Protein AF-A0A3P7JIS4-F1 (afdb_monomer)

Radius of gyration: 16.86 Å; Cα contacts (8 Å, |Δi|>4): 52; chains: 1; bounding box: 39×25×48 Å

Organism: Strongylus vulgaris (NCBI:txid40348)

Structure (mmCIF, N/CA/C/O backbone):
data_AF-A0A3P7JIS4-F1
#
_entry.id   AF-A0A3P7JIS4-F1
#
loop_
_atom_site.group_PDB
_atom_site.id
_atom_site.type_symbol
_atom_site.label_atom_id
_atom_site.label_alt_id
_atom_site.label_comp_id
_atom_site.label_asym_id
_atom_site.label_entity_id
_atom_site.label_seq_id
_atom_site.pdbx_PDB_ins_code
_atom_site.Cartn_x
_atom_site.Cartn_y
_atom_site.Cartn_z
_atom_site.occupancy
_atom_site.B_iso_or_equiv
_atom_site.auth_seq_id
_atom_site.auth_comp_id
_atom_site.auth_asym_id
_atom_site.auth_atom_id
_atom_site.pdbx_PDB_model_num
ATOM 1 N N . MET A 1 1 ? -8.019 8.447 29.307 1.00 57.47 1 MET A N 1
ATOM 2 C CA . MET A 1 1 ? -7.288 9.376 28.412 1.00 57.47 1 MET A CA 1
ATOM 3 C C . MET A 1 1 ? -8.263 10.454 27.970 1.00 57.47 1 MET A C 1
ATOM 5 O O . MET A 1 1 ? -9.377 10.113 27.599 1.00 57.47 1 MET A O 1
ATOM 9 N N . ASN A 1 2 ? -7.899 11.731 28.060 1.00 79.06 2 ASN A N 1
ATOM 10 C CA . ASN A 1 2 ? -8.836 12.833 27.807 1.00 79.06 2 ASN A CA 1
ATOM 11 C C . ASN A 1 2 ? -8.970 13.063 26.288 1.00 79.06 2 ASN A C 1
ATOM 13 O O . ASN A 1 2 ? -8.016 12.811 25.553 1.00 79.06 2 ASN A O 1
ATOM 17 N N . ALA A 1 3 ? -10.117 13.562 25.811 1.00 76.56 3 ALA A N 1
ATOM 18 C CA . ALA A 1 3 ? -10.437 13.687 24.377 1.00 76.56 3 ALA A CA 1
ATOM 19 C C . ALA A 1 3 ? -9.371 14.429 23.539 1.00 76.56 3 ALA A C 1
ATOM 21 O O . ALA A 1 3 ? -9.182 14.131 22.364 1.00 76.56 3 ALA A O 1
ATOM 22 N N . ILE A 1 4 ? -8.629 15.355 24.151 1.00 78.06 4 ILE A N 1
ATOM 23 C CA . ILE A 1 4 ? -7.520 16.085 23.516 1.00 78.06 4 ILE A CA 1
ATOM 24 C C . ILE A 1 4 ? -6.350 15.145 23.190 1.00 78.06 4 ILE A C 1
ATOM 26 O O . ILE A 1 4 ? -5.825 15.178 22.084 1.00 78.06 4 ILE A O 1
ATOM 30 N N . SER A 1 5 ? -5.986 14.255 24.117 1.00 77.44 5 SER A N 1
ATOM 31 C CA . SER A 1 5 ? -4.907 13.281 23.911 1.00 77.44 5 SER A CA 1
ATOM 32 C C . SER A 1 5 ? -5.251 12.279 22.803 1.00 77.44 5 SER A C 1
ATOM 34 O O . SER A 1 5 ? -4.379 11.940 22.013 1.00 77.44 5 SER A O 1
ATOM 36 N N . GLN A 1 6 ? -6.517 11.862 22.691 1.00 76.00 6 GLN A N 1
ATOM 37 C CA . GLN A 1 6 ? -6.974 10.969 21.616 1.00 76.00 6 GLN A CA 1
ATOM 38 C C . GLN A 1 6 ? -6.923 11.642 20.237 1.00 76.00 6 GLN A C 1
ATOM 40 O O . GLN A 1 6 ? -6.466 11.035 19.273 1.00 76.00 6 GLN A O 1
ATOM 45 N N . ARG A 1 7 ? -7.315 12.920 20.144 1.00 78.56 7 ARG A N 1
ATOM 46 C CA . ARG A 1 7 ? -7.236 13.691 18.892 1.00 78.56 7 ARG A CA 1
ATOM 47 C C . ARG A 1 7 ? -5.801 13.889 18.416 1.00 78.56 7 ARG A C 1
ATOM 49 O O . ARG A 1 7 ? -5.535 13.740 17.230 1.00 78.56 7 ARG A O 1
ATOM 56 N N . THR A 1 8 ? -4.874 14.186 19.323 1.00 80.25 8 THR A N 1
ATOM 57 C CA . THR A 1 8 ? -3.457 14.331 18.964 1.00 80.25 8 THR A CA 1
ATOM 58 C C . THR A 1 8 ? -2.877 13.022 18.433 1.00 80.25 8 THR A C 1
ATOM 60 O O . THR A 1 8 ? -2.162 13.038 17.437 1.00 80.25 8 THR A O 1
ATOM 63 N N . VAL A 1 9 ? -3.217 11.885 19.049 1.00 80.00 9 VAL A N 1
ATOM 64 C CA . VAL A 1 9 ? -2.784 10.564 18.566 1.00 80.00 9 VAL A CA 1
ATOM 65 C C . VAL A 1 9 ? -3.364 10.269 17.179 1.00 80.00 9 VAL A C 1
ATOM 67 O O . VAL A 1 9 ? -2.612 9.860 16.301 1.00 80.00 9 VAL A O 1
ATOM 70 N N . ALA A 1 10 ? -4.651 10.546 16.948 1.00 80.81 10 ALA A N 1
ATOM 71 C CA . ALA A 1 10 ? -5.279 10.357 15.639 1.00 80.81 10 ALA A CA 1
ATOM 72 C C . ALA A 1 10 ? -4.593 11.183 14.534 1.00 80.81 10 ALA A C 1
ATOM 74 O O . ALA A 1 10 ? -4.195 10.6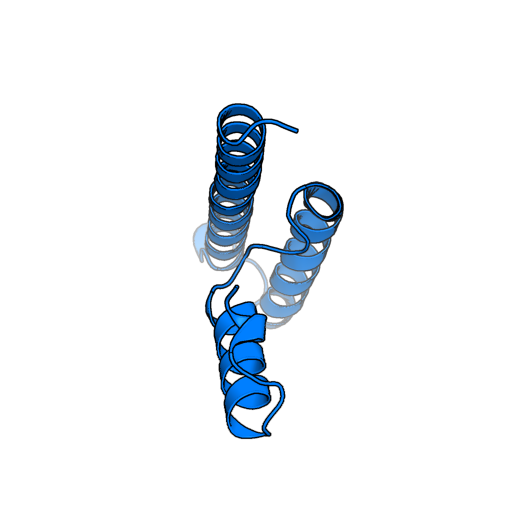32 13.514 1.00 80.81 10 ALA A O 1
ATOM 75 N N . LEU A 1 11 ? -4.336 12.473 14.779 1.00 83.06 11 LEU A N 1
ATOM 76 C CA . LEU A 1 11 ? -3.653 13.344 13.813 1.00 83.06 11 LEU A CA 1
ATOM 77 C C . LEU A 1 11 ? -2.232 12.870 13.475 1.00 83.06 11 LEU A C 1
ATOM 79 O O . LEU A 1 11 ? -1.782 12.989 12.333 1.00 83.06 11 LEU A O 1
ATOM 83 N N . ILE A 1 12 ? -1.516 12.334 14.464 1.00 82.75 12 ILE A N 1
ATOM 84 C CA . ILE A 1 12 ? -0.180 11.765 14.261 1.00 82.75 12 ILE A CA 1
ATOM 85 C C . ILE A 1 12 ? -0.268 10.521 13.371 1.00 82.75 12 ILE A C 1
ATOM 87 O O . ILE A 1 12 ? 0.489 10.407 12.408 1.00 82.75 12 ILE A O 1
ATOM 91 N N . VAL A 1 13 ? -1.214 9.620 13.652 1.00 83.94 13 VAL A N 1
ATOM 92 C CA . VAL A 1 13 ? -1.445 8.416 12.841 1.00 83.94 13 VAL A CA 1
ATOM 93 C C . VAL A 1 13 ? -1.793 8.796 11.401 1.00 83.94 13 VAL A C 1
ATOM 95 O O . VAL A 1 13 ? -1.164 8.284 10.477 1.00 83.94 13 VAL A O 1
ATOM 98 N N . ASP A 1 14 ? -2.705 9.747 11.197 1.00 85.00 14 ASP A N 1
ATOM 99 C CA . ASP A 1 14 ? -3.109 10.233 9.869 1.00 85.00 14 ASP A CA 1
ATOM 100 C C . ASP A 1 14 ? -1.941 10.844 9.087 1.00 85.00 14 ASP A C 1
ATOM 102 O O . ASP A 1 14 ? -1.804 10.628 7.881 1.00 85.00 14 ASP A O 1
ATOM 106 N N . SER A 1 15 ? -1.035 11.541 9.774 1.00 86.31 15 SER A N 1
ATOM 107 C CA . SER A 1 15 ? 0.171 12.094 9.151 1.00 86.31 15 SER A CA 1
ATOM 108 C C . SER A 1 15 ? 1.065 10.992 8.574 1.00 86.31 15 SER A C 1
ATOM 110 O O . SER A 1 15 ? 1.565 11.120 7.454 1.00 86.31 15 SER A O 1
ATOM 112 N N . PHE A 1 16 ? 1.220 9.868 9.283 1.00 90.25 16 PHE A N 1
ATOM 113 C CA . PHE A 1 16 ? 1.956 8.714 8.759 1.00 90.25 16 PHE A CA 1
ATOM 114 C C . PHE A 1 16 ? 1.267 8.076 7.549 1.00 90.25 16 PHE A C 1
ATOM 116 O O . PHE A 1 16 ? 1.958 7.596 6.652 1.00 90.25 16 PHE A O 1
ATOM 123 N N . GLN A 1 17 ? -0.069 8.103 7.484 1.00 89.75 17 GLN A N 1
ATOM 124 C CA . GLN A 1 17 ? -0.821 7.599 6.328 1.00 89.75 17 GLN A CA 1
ATOM 125 C C . GLN A 1 17 ? -0.513 8.382 5.051 1.00 89.75 17 GLN A C 1
ATOM 127 O O . GLN A 1 17 ? -0.238 7.797 3.998 1.00 89.75 17 GLN A O 1
ATOM 132 N N . ILE A 1 18 ? -0.493 9.710 5.161 1.00 90.62 18 ILE A N 1
ATOM 133 C CA . ILE A 1 18 ? -0.183 10.610 4.047 1.00 90.62 18 ILE A CA 1
ATOM 134 C C . ILE A 1 18 ? 1.261 10.401 3.579 1.00 90.62 18 ILE A C 1
ATOM 136 O O . ILE A 1 18 ? 1.504 10.244 2.381 1.00 90.62 18 ILE A O 1
ATOM 140 N N . ILE A 1 19 ? 2.217 10.350 4.513 1.00 91.88 19 ILE A N 1
ATOM 141 C CA . ILE A 1 19 ? 3.643 10.184 4.196 1.00 91.88 19 ILE A CA 1
ATOM 142 C C . ILE A 1 19 ? 3.900 8.834 3.517 1.00 91.88 19 ILE A C 1
ATOM 144 O O . ILE A 1 19 ? 4.542 8.793 2.468 1.00 91.88 19 ILE A O 1
ATOM 148 N N . ALA A 1 20 ? 3.378 7.736 4.068 1.00 91.25 20 ALA A N 1
ATOM 149 C CA . ALA A 1 20 ? 3.561 6.403 3.497 1.00 91.25 20 ALA A CA 1
ATOM 150 C C . ALA A 1 20 ? 2.971 6.302 2.081 1.00 91.25 20 ALA A C 1
ATOM 152 O O . ALA A 1 20 ? 3.622 5.778 1.173 1.00 91.25 20 ALA A O 1
ATOM 153 N N . THR A 1 21 ? 1.778 6.867 1.865 1.00 93.00 21 THR A N 1
ATOM 154 C CA . THR A 1 21 ? 1.148 6.913 0.536 1.00 93.00 21 THR A CA 1
ATOM 155 C C . THR A 1 21 ? 1.982 7.734 -0.449 1.00 93.00 21 THR A C 1
ATOM 157 O O . THR A 1 21 ? 2.211 7.290 -1.572 1.00 93.00 21 THR A O 1
ATOM 160 N N . ALA A 1 22 ? 2.492 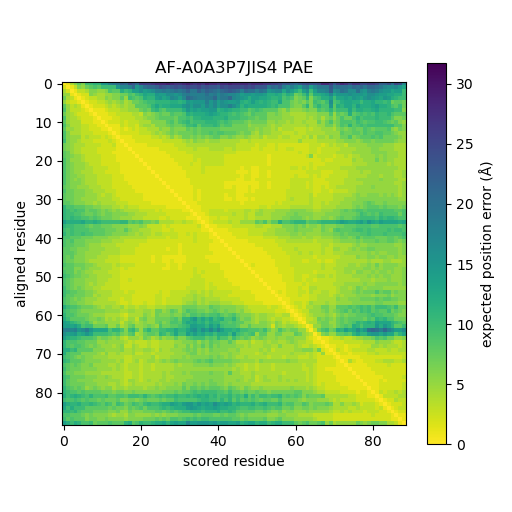8.900 -0.040 1.00 93.31 22 ALA A N 1
ATOM 161 C CA . ALA A 1 22 ? 3.320 9.747 -0.898 1.00 93.31 22 ALA A CA 1
ATOM 162 C C . ALA A 1 22 ? 4.615 9.041 -1.330 1.00 93.31 22 ALA A C 1
ATOM 164 O O . ALA A 1 22 ? 4.967 9.065 -2.512 1.00 93.31 22 ALA A O 1
ATOM 165 N N . VAL A 1 23 ? 5.289 8.361 -0.397 1.00 93.88 23 VAL A N 1
ATOM 166 C CA . VAL A 1 23 ? 6.489 7.561 -0.689 1.00 93.88 23 VAL A CA 1
ATOM 167 C C . VAL A 1 23 ? 6.161 6.429 -1.661 1.00 93.88 23 VAL A C 1
ATOM 169 O O . VAL A 1 23 ? 6.881 6.234 -2.638 1.00 93.88 23 VAL A O 1
ATOM 172 N N . PHE A 1 24 ? 5.057 5.709 -1.452 1.00 94.44 24 PHE A N 1
ATOM 173 C CA . PHE A 1 24 ? 4.664 4.621 -2.346 1.00 94.44 24 PHE A CA 1
ATOM 174 C C . PHE A 1 24 ? 4.333 5.115 -3.764 1.00 94.44 24 PHE A C 1
ATOM 176 O O . PHE A 1 24 ? 4.825 4.548 -4.741 1.00 94.44 24 PHE A O 1
ATOM 183 N N . CYS A 1 25 ? 3.587 6.217 -3.894 1.00 94.94 25 CYS A N 1
ATOM 184 C CA . CYS A 1 25 ? 3.308 6.854 -5.184 1.00 94.94 25 CYS A CA 1
ATOM 185 C C . CYS A 1 25 ? 4.590 7.299 -5.901 1.00 94.94 25 CYS A C 1
ATOM 187 O O . CYS A 1 25 ? 4.717 7.104 -7.111 1.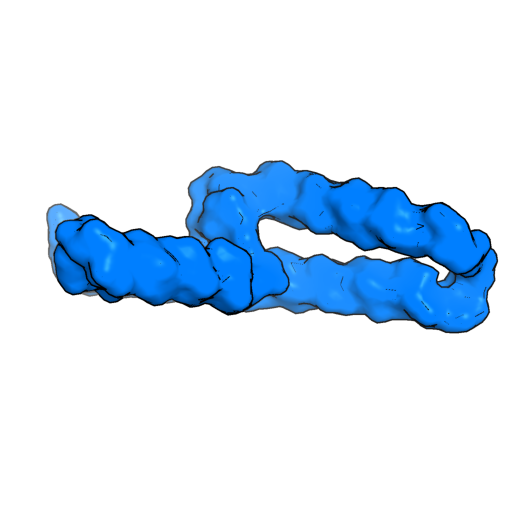00 94.94 25 CYS A O 1
ATOM 189 N N . PHE A 1 26 ? 5.558 7.855 -5.166 1.00 95.94 26 PHE A N 1
ATOM 190 C CA . PHE A 1 26 ? 6.862 8.222 -5.718 1.00 95.94 26 PHE A CA 1
ATOM 191 C C . PHE A 1 26 ? 7.624 7.002 -6.253 1.00 95.94 26 PHE A C 1
ATOM 193 O O . PHE A 1 26 ? 8.156 7.055 -7.360 1.00 95.94 26 PHE A O 1
ATOM 200 N N . LEU A 1 27 ? 7.638 5.886 -5.518 1.00 95.62 27 LEU A N 1
ATOM 201 C CA . LEU A 1 27 ? 8.289 4.649 -5.966 1.00 95.62 27 LEU A CA 1
ATOM 202 C C . LEU A 1 27 ? 7.619 4.068 -7.216 1.00 95.62 27 LEU A C 1
ATOM 204 O O . LEU A 1 27 ? 8.316 3.663 -8.144 1.00 95.62 27 LEU A O 1
ATOM 208 N N . ILE A 1 28 ? 6.284 4.088 -7.294 1.00 95.88 28 ILE A N 1
ATOM 209 C CA . ILE A 1 28 ? 5.560 3.690 -8.512 1.00 95.88 28 ILE A CA 1
ATOM 210 C C . ILE A 1 28 ? 5.965 4.583 -9.686 1.00 95.88 28 ILE A C 1
ATOM 212 O O . ILE A 1 28 ? 6.292 4.068 -10.756 1.00 95.88 28 ILE A O 1
ATOM 216 N N . ALA A 1 29 ? 5.981 5.906 -9.501 1.00 96.75 29 ALA A N 1
ATOM 217 C CA . ALA A 1 29 ? 6.401 6.841 -10.542 1.00 96.75 29 ALA A CA 1
ATOM 218 C C . ALA A 1 29 ? 7.848 6.573 -10.987 1.00 96.75 29 ALA A C 1
ATOM 220 O O . ALA A 1 29 ? 8.120 6.515 -12.181 1.00 96.75 29 ALA A O 1
ATOM 221 N N . HIS A 1 30 ? 8.757 6.315 -10.046 1.00 96.38 30 HIS A N 1
ATOM 222 C CA . HIS A 1 30 ? 10.150 5.973 -10.330 1.00 96.38 30 HIS A CA 1
ATOM 223 C C . HIS A 1 30 ? 10.292 4.667 -11.131 1.00 96.38 30 HIS A C 1
ATOM 225 O O . HIS A 1 30 ? 11.074 4.608 -12.076 1.00 96.38 30 HIS A O 1
ATOM 231 N N . ILE A 1 31 ? 9.535 3.622 -10.785 1.00 96.50 31 ILE A N 1
ATOM 232 C CA . ILE A 1 31 ? 9.592 2.314 -11.463 1.00 96.50 31 ILE A CA 1
ATOM 233 C C . ILE A 1 31 ? 8.948 2.369 -12.857 1.00 96.50 31 ILE A C 1
ATOM 235 O O . ILE A 1 31 ? 9.389 1.681 -13.779 1.00 96.50 31 ILE A O 1
ATOM 239 N N . THR A 1 32 ? 7.894 3.169 -13.018 1.00 95.75 32 THR A N 1
ATOM 240 C CA . THR A 1 32 ? 7.146 3.284 -14.281 1.00 95.75 32 THR A CA 1
ATOM 241 C C . THR A 1 32 ? 7.705 4.347 -15.230 1.00 95.75 32 THR A C 1
ATOM 243 O O . THR A 1 32 ? 7.331 4.361 -16.406 1.00 95.75 32 THR A O 1
ATOM 246 N N . ASP A 1 33 ? 8.629 5.201 -14.774 1.00 95.75 33 ASP A N 1
ATOM 247 C CA . ASP A 1 33 ? 9.302 6.175 -15.633 1.0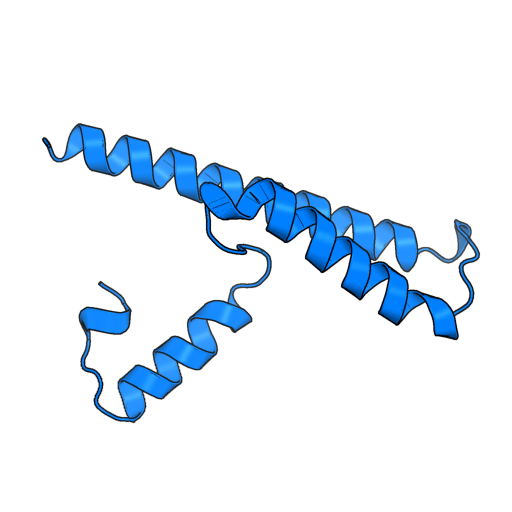0 95.75 33 ASP A CA 1
ATOM 248 C C . ASP A 1 33 ? 10.159 5.466 -16.695 1.00 95.75 33 ASP A C 1
ATOM 250 O O . ASP A 1 33 ? 11.090 4.709 -16.407 1.00 95.75 33 ASP A O 1
ATOM 254 N N . LYS A 1 34 ? 9.871 5.775 -17.963 1.00 93.25 34 LYS A N 1
ATOM 255 C CA . LYS A 1 34 ? 10.598 5.268 -19.133 1.00 93.25 34 LYS A CA 1
ATOM 256 C C . LYS A 1 34 ? 12.086 5.636 -19.100 1.00 93.25 34 LYS A C 1
ATOM 258 O O . LYS A 1 34 ? 12.889 4.921 -19.692 1.00 93.25 34 LYS A O 1
ATOM 263 N N . ARG A 1 35 ? 12.460 6.722 -18.413 1.00 95.50 35 ARG A N 1
ATOM 264 C CA . ARG A 1 35 ? 13.850 7.192 -18.276 1.00 95.50 35 ARG A CA 1
ATOM 265 C C . ARG A 1 35 ? 14.713 6.264 -17.425 1.00 95.50 35 ARG A C 1
ATOM 267 O O . ARG A 1 35 ? 15.915 6.207 -17.651 1.00 95.50 35 ARG A O 1
ATOM 274 N N . ASN A 1 36 ? 14.108 5.514 -16.504 1.00 92.75 36 ASN A N 1
ATOM 275 C CA . ASN A 1 36 ? 14.827 4.561 -15.656 1.00 92.75 36 ASN A CA 1
ATOM 276 C C . ASN A 1 36 ? 15.004 3.179 -16.304 1.00 92.75 36 ASN A C 1
ATOM 278 O O . ASN A 1 36 ? 15.687 2.328 -15.742 1.00 92.75 36 ASN A O 1
ATOM 282 N N . ALA A 1 37 ? 14.418 2.957 -17.488 1.00 92.31 37 ALA A N 1
ATOM 283 C CA . ALA A 1 37 ? 14.656 1.788 -18.338 1.00 92.31 37 ALA A CA 1
ATOM 284 C C . ALA A 1 37 ? 14.483 0.412 -17.651 1.00 92.31 37 ALA A C 1
ATOM 286 O O . ALA A 1 37 ? 15.144 -0.561 -18.019 1.00 92.31 37 ALA A O 1
ATOM 287 N N . TYR A 1 38 ? 13.568 0.293 -16.680 1.00 94.25 38 TYR A N 1
ATOM 288 C CA . TYR A 1 38 ? 13.240 -0.999 -16.073 1.00 94.25 38 TYR A CA 1
ATOM 289 C C . TYR A 1 38 ? 12.553 -1.940 -17.079 1.00 94.25 38 TYR A C 1
ATOM 291 O O . TYR A 1 38 ? 11.632 -1.510 -17.784 1.00 94.25 38 TYR A O 1
ATOM 299 N N . PRO A 1 39 ? 12.910 -3.240 -17.113 1.00 95.25 39 PRO A N 1
ATOM 300 C CA . PRO A 1 39 ? 12.204 -4.222 -17.928 1.00 95.25 39 PRO A CA 1
ATOM 301 C C . PRO A 1 39 ? 10.730 -4.321 -17.523 1.00 95.25 39 PRO A C 1
ATOM 303 O O . PRO A 1 39 ? 10.416 -4.469 -16.344 1.00 95.25 39 PRO A O 1
ATOM 306 N N . HIS A 1 40 ? 9.815 -4.295 -18.495 1.00 93.06 40 HIS A N 1
ATOM 307 C CA . HIS A 1 40 ? 8.370 -4.232 -18.225 1.00 93.06 40 HIS A CA 1
ATOM 308 C C . HIS A 1 40 ? 7.849 -5.421 -17.400 1.00 93.06 40 HIS A C 1
ATOM 310 O O . HIS A 1 40 ? 6.998 -5.260 -16.532 1.00 93.06 40 HIS A O 1
ATOM 316 N N . TRP A 1 41 ? 8.416 -6.608 -17.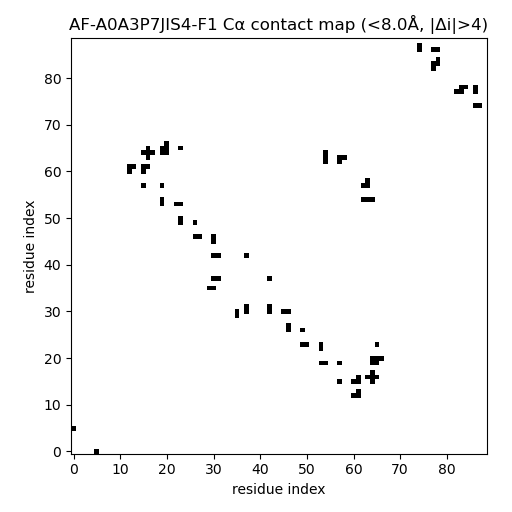619 1.00 95.38 41 TRP A N 1
ATOM 317 C CA . TRP A 1 41 ? 8.080 -7.823 -16.873 1.00 95.38 41 TRP A CA 1
ATOM 318 C C . TRP A 1 41 ? 8.532 -7.781 -15.404 1.00 95.38 41 TRP A C 1
ATOM 320 O O . TRP A 1 41 ? 7.983 -8.504 -14.577 1.00 95.38 41 TRP A O 1
ATOM 330 N N . LEU A 1 42 ? 9.510 -6.932 -15.067 1.00 96.62 42 LEU A N 1
ATOM 331 C CA . LEU A 1 42 ? 10.050 -6.791 -13.715 1.00 96.62 42 LEU A CA 1
ATOM 332 C C . LEU A 1 42 ? 9.294 -5.732 -12.893 1.00 96.62 42 LEU A C 1
ATOM 334 O O . LEU A 1 42 ? 9.273 -5.804 -11.665 1.00 96.62 42 LEU A O 1
ATOM 338 N N . GLN A 1 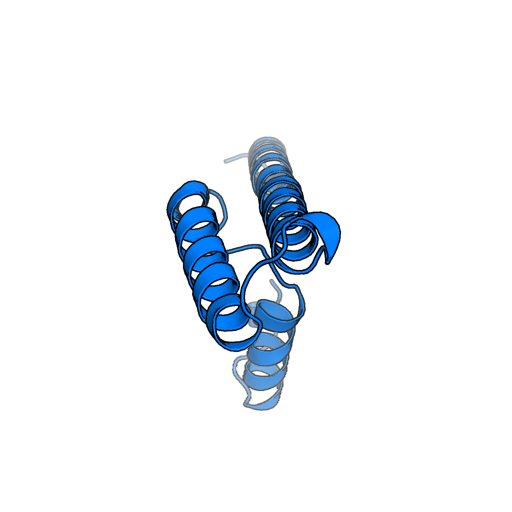43 ? 8.640 -4.770 -13.552 1.00 95.62 43 GLN A N 1
ATOM 339 C CA . GLN A 1 43 ? 7.936 -3.666 -12.887 1.00 95.62 43 GLN A CA 1
ATOM 340 C C . GLN A 1 43 ? 6.894 -4.129 -11.847 1.00 95.62 43 GLN A C 1
ATOM 342 O O . GLN A 1 43 ? 6.917 -3.588 -10.739 1.00 95.62 43 GLN A O 1
ATOM 347 N N . PRO A 1 44 ? 6.039 -5.147 -12.102 1.00 96.19 44 PRO A N 1
ATOM 348 C CA . PRO A 1 44 ? 5.080 -5.620 -11.100 1.00 96.19 44 PRO A CA 1
ATOM 349 C C . PRO A 1 44 ? 5.751 -6.146 -9.826 1.00 96.19 44 PRO A C 1
ATOM 351 O O . PRO A 1 44 ? 5.277 -5.877 -8.723 1.00 96.19 44 PRO A O 1
ATOM 354 N N . LEU A 1 45 ? 6.882 -6.850 -9.964 1.00 97.44 45 LEU A N 1
ATOM 355 C CA . LEU A 1 45 ? 7.642 -7.364 -8.824 1.00 97.44 45 LEU A CA 1
ATOM 356 C C . LEU A 1 45 ? 8.240 -6.217 -8.000 1.00 97.44 45 LEU A C 1
ATOM 358 O O . LEU A 1 45 ? 8.147 -6.233 -6.775 1.00 97.44 45 LEU A O 1
ATOM 362 N N . LEU A 1 46 ? 8.811 -5.205 -8.658 1.00 97.19 46 LEU A N 1
ATOM 363 C CA . LEU A 1 46 ? 9.390 -4.036 -7.986 1.00 97.19 46 LEU A CA 1
ATOM 364 C C . LEU A 1 46 ? 8.330 -3.216 -7.248 1.00 97.19 46 LEU A C 1
ATOM 366 O O . LEU A 1 46 ? 8.572 -2.774 -6.125 1.00 97.19 46 LEU A O 1
ATOM 370 N N . ILE A 1 47 ? 7.146 -3.042 -7.840 1.00 96.12 47 ILE A N 1
ATOM 371 C CA . ILE A 1 47 ? 6.019 -2.362 -7.189 1.00 96.12 47 ILE A CA 1
ATOM 372 C C . ILE A 1 47 ? 5.551 -3.169 -5.970 1.00 96.12 47 ILE A C 1
ATOM 374 O O . ILE A 1 47 ? 5.354 -2.595 -4.900 1.00 96.12 47 ILE A O 1
ATOM 378 N N . GLY A 1 48 ? 5.441 -4.497 -6.090 1.00 94.94 48 GLY A N 1
ATOM 379 C CA . GLY A 1 48 ? 5.085 -5.378 -4.974 1.00 94.94 48 GLY A CA 1
ATOM 380 C C . GLY A 1 48 ? 6.102 -5.343 -3.827 1.00 94.94 48 GLY A C 1
ATOM 381 O O . GLY A 1 48 ? 5.721 -5.217 -2.665 1.00 94.94 48 GLY A O 1
ATOM 382 N N . LEU A 1 49 ? 7.401 -5.375 -4.139 1.00 96.25 49 LEU A N 1
ATOM 383 C CA . LEU A 1 49 ? 8.469 -5.241 -3.141 1.00 96.25 49 LEU A CA 1
ATOM 384 C C . LEU A 1 49 ? 8.492 -3.849 -2.500 1.00 96.25 49 LEU A C 1
ATOM 386 O O . LEU A 1 49 ? 8.722 -3.735 -1.300 1.00 96.25 49 LEU A O 1
ATOM 390 N N . SER A 1 50 ? 8.206 -2.799 -3.271 1.00 94.38 50 SER A N 1
ATOM 391 C CA . SER A 1 50 ? 8.080 -1.432 -2.752 1.00 94.38 50 SER A CA 1
ATOM 392 C C . SER A 1 50 ? 6.918 -1.317 -1.769 1.00 94.38 50 SER A C 1
ATOM 394 O O . SER A 1 50 ? 7.070 -0.725 -0.704 1.00 94.38 50 SER A O 1
ATOM 396 N N . PHE A 1 51 ? 5.776 -1.933 -2.087 1.00 93.38 51 PHE A N 1
ATOM 397 C CA . PHE A 1 51 ? 4.631 -2.008 -1.182 1.00 93.38 51 PHE A CA 1
ATOM 398 C C . PHE A 1 51 ? 4.990 -2.747 0.113 1.00 93.38 51 PHE A C 1
ATOM 400 O O . PHE A 1 51 ? 4.705 -2.249 1.201 1.00 93.38 51 PHE A O 1
ATOM 407 N N . PHE A 1 52 ? 5.687 -3.883 0.003 1.00 92.94 52 PHE A N 1
ATOM 408 C CA . PHE A 1 52 ? 6.172 -4.640 1.158 1.00 92.94 52 PHE A CA 1
ATOM 409 C C . PHE A 1 52 ? 7.129 -3.820 2.039 1.00 92.94 52 PHE A C 1
ATOM 411 O O . PHE A 1 52 ? 6.984 -3.779 3.263 1.00 92.94 52 PHE A O 1
ATOM 418 N N . ALA A 1 53 ? 8.093 -3.131 1.429 1.00 93.25 53 ALA A N 1
ATOM 419 C CA . ALA A 1 53 ? 9.066 -2.307 2.139 1.00 93.25 53 ALA A CA 1
ATOM 420 C C . ALA A 1 53 ? 8.400 -1.129 2.868 1.00 93.25 53 ALA A C 1
ATOM 422 O O . ALA A 1 53 ? 8.648 -0.917 4.053 1.00 93.25 53 ALA A O 1
ATOM 423 N N . VAL A 1 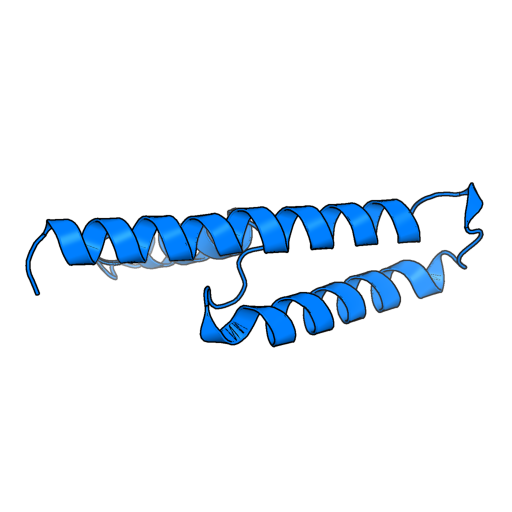54 ? 7.510 -0.393 2.194 1.00 92.31 54 VAL A N 1
ATOM 424 C CA . VAL A 1 54 ? 6.785 0.729 2.810 1.00 92.31 54 VAL A CA 1
ATOM 425 C C . VAL A 1 54 ? 5.910 0.222 3.948 1.00 92.31 54 VAL A C 1
ATOM 427 O O . VAL A 1 54 ? 5.959 0.751 5.055 1.00 92.31 54 VAL A O 1
ATOM 430 N N . GLY A 1 55 ? 5.136 -0.835 3.735 1.00 89.44 55 GLY A N 1
ATOM 431 C CA . GLY A 1 55 ? 4.232 -1.268 4.782 1.00 89.44 55 GLY A CA 1
ATOM 432 C C . GLY A 1 55 ? 4.917 -1.934 5.968 1.00 89.44 55 GLY A C 1
ATOM 433 O O . GLY A 1 55 ? 4.437 -1.766 7.079 1.00 89.44 55 GLY A O 1
ATOM 434 N N . THR A 1 56 ? 6.067 -2.598 5.801 1.00 91.06 56 THR A N 1
ATOM 435 C CA . THR A 1 56 ? 6.873 -3.041 6.958 1.00 91.06 56 THR A CA 1
ATOM 436 C C . THR A 1 56 ? 7.485 -1.861 7.718 1.00 91.06 56 THR A C 1
ATOM 438 O O . THR A 1 56 ? 7.504 -1.886 8.947 1.00 91.06 56 THR A O 1
ATOM 441 N N . ALA A 1 57 ? 7.896 -0.792 7.027 1.00 89.31 57 ALA A N 1
ATOM 442 C CA . ALA A 1 57 ? 8.418 0.424 7.656 1.00 89.31 57 ALA A CA 1
ATOM 443 C C . ALA A 1 57 ? 7.359 1.195 8.470 1.00 89.31 57 ALA A C 1
ATOM 445 O O . ALA A 1 57 ? 7.671 1.757 9.519 1.00 89.31 57 ALA A O 1
ATOM 446 N N . PHE A 1 58 ? 6.101 1.207 8.015 1.00 87.88 58 PHE A N 1
ATOM 447 C CA . PHE A 1 58 ? 5.002 1.941 8.658 1.00 87.88 58 PHE A CA 1
ATOM 448 C C . PHE A 1 58 ? 4.001 1.048 9.418 1.00 87.88 58 PHE A C 1
ATOM 450 O O . PHE A 1 58 ? 3.027 1.561 9.975 1.00 87.88 58 PHE A O 1
ATOM 457 N N . ALA A 1 59 ? 4.249 -0.266 9.507 1.00 84.94 59 ALA A N 1
ATOM 458 C CA . ALA A 1 59 ? 3.325 -1.254 10.078 1.00 84.94 59 ALA A CA 1
ATOM 459 C C . ALA A 1 59 ? 2.822 -0.870 11.475 1.00 84.94 59 ALA A C 1
ATOM 461 O O . ALA A 1 59 ? 1.622 -0.909 11.737 1.00 84.94 59 ALA A O 1
ATOM 462 N N . TYR A 1 60 ? 3.736 -0.457 12.355 1.00 83.12 60 TYR A N 1
ATOM 463 C CA . TYR A 1 60 ? 3.416 -0.169 13.755 1.00 83.12 60 TYR A CA 1
ATOM 464 C C . TYR A 1 60 ? 2.658 1.151 13.952 1.00 83.12 60 TYR A C 1
ATOM 466 O O . TYR A 1 60 ? 1.985 1.330 14.961 1.00 83.12 60 TYR A O 1
ATOM 474 N N . ASN A 1 61 ? 2.768 2.082 13.000 1.00 85.69 61 ASN A N 1
ATOM 475 C CA . ASN A 1 61 ? 2.171 3.412 13.116 1.00 85.69 61 ASN A CA 1
ATOM 476 C C . ASN A 1 61 ? 0.734 3.442 12.589 1.00 85.69 61 ASN A C 1
ATOM 478 O O . ASN A 1 61 ? -0.124 4.105 13.163 1.00 85.69 61 ASN A O 1
ATOM 482 N N . CYS A 1 62 ? 0.480 2.753 11.475 1.00 81.94 62 CYS A N 1
ATOM 483 C CA . CYS A 1 62 ? -0.750 2.936 10.702 1.00 81.94 62 CYS A CA 1
ATOM 484 C C . CYS A 1 62 ? -1.179 1.696 9.891 1.00 81.94 62 CYS A C 1
ATOM 486 O O . CYS A 1 62 ? -2.102 1.772 9.082 1.00 81.94 62 CYS A O 1
ATOM 488 N N . GLY A 1 63 ? -0.551 0.536 10.106 1.00 76.19 63 GLY A N 1
ATOM 489 C CA . GLY A 1 63 ? -1.092 -0.768 9.713 1.00 76.19 63 GLY A CA 1
ATOM 490 C C . GLY A 1 63 ? -0.955 -1.182 8.244 1.00 76.19 63 GLY A C 1
ATOM 491 O O . GLY A 1 63 ? -0.750 -2.368 8.040 1.00 76.19 63 GLY A O 1
ATOM 492 N N . TYR A 1 64 ? -1.081 -0.270 7.264 1.00 77.62 64 TYR A N 1
ATOM 493 C CA . TYR A 1 64 ? -0.680 -0.348 5.830 1.00 77.62 64 TYR A CA 1
ATOM 494 C C . TYR A 1 64 ? -1.412 0.749 5.003 1.00 77.62 64 TYR A C 1
ATOM 496 O O . TYR A 1 64 ? -2.238 0.454 4.133 1.00 77.62 64 TYR A O 1
ATOM 504 N N . PRO A 1 65 ? -1.172 2.044 5.257 1.00 67.62 65 PRO A N 1
ATOM 505 C CA . PRO A 1 65 ? -1.984 3.101 4.662 1.00 67.62 65 PRO A CA 1
ATOM 506 C C . PRO A 1 65 ? -1.414 3.530 3.313 1.00 67.62 65 PRO A C 1
ATOM 508 O O . PRO A 1 65 ? -0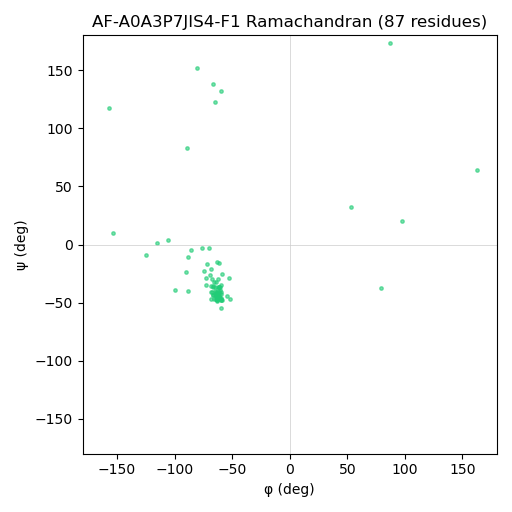.645 4.482 3.208 1.00 67.62 65 PRO A O 1
ATOM 511 N N . CYS A 1 66 ? -1.739 2.788 2.265 1.00 78.81 66 CYS A N 1
ATOM 512 C CA . CYS A 1 66 ? -1.318 3.161 0.913 1.00 78.81 66 CYS A CA 1
ATOM 513 C C . CYS A 1 66 ? -2.487 3.283 -0.064 1.00 78.81 66 CYS A C 1
ATOM 515 O O . CYS A 1 66 ? -2.279 3.701 -1.200 1.00 78.81 66 CYS A O 1
ATOM 517 N N . ASN A 1 67 ? -3.701 2.880 0.327 1.00 82.50 67 ASN A N 1
ATOM 518 C CA . ASN A 1 67 ? -4.830 2.833 -0.594 1.00 82.50 67 ASN A CA 1
ATOM 519 C C . ASN A 1 67 ? -6.185 2.902 0.139 1.00 82.50 67 ASN A C 1
ATOM 521 O O . ASN A 1 67 ? -6.528 1.948 0.836 1.00 82.50 67 ASN A O 1
ATOM 525 N N . PRO A 1 68 ? -7.016 3.938 -0.084 1.00 80.38 68 PRO A N 1
ATOM 526 C CA . PRO A 1 68 ? -8.346 4.012 0.519 1.00 80.38 68 PRO A CA 1
ATOM 527 C C . PRO A 1 68 ? -9.275 2.869 0.077 1.00 80.38 68 PRO A C 1
ATOM 529 O O . PRO A 1 68 ? -10.117 2.437 0.857 1.00 80.38 68 PRO A O 1
ATOM 532 N N . ALA A 1 69 ? -9.112 2.316 -1.131 1.00 85.88 69 ALA A N 1
ATOM 533 C CA . ALA A 1 69 ? -9.925 1.191 -1.600 1.00 85.88 69 ALA A CA 1
ATOM 534 C C . ALA A 1 69 ? -9.658 -0.102 -0.810 1.00 85.88 69 ALA A C 1
ATOM 536 O O . ALA A 1 69 ? -10.569 -0.916 -0.649 1.00 85.88 69 ALA A O 1
ATOM 537 N N . ARG A 1 70 ? -8.431 -0.271 -0.287 1.00 86.38 70 ARG A N 1
ATOM 538 C CA . ARG A 1 70 ? -8.038 -1.429 0.532 1.00 86.38 70 ARG A CA 1
ATOM 539 C C . ARG A 1 70 ? -8.815 -1.480 1.842 1.00 86.38 70 ARG A C 1
ATOM 541 O O . ARG A 1 70 ? -9.086 -2.571 2.326 1.00 86.38 70 ARG A O 1
ATOM 548 N N . ASP A 1 71 ? -9.177 -0.327 2.395 1.00 87.12 71 ASP A N 1
ATOM 549 C CA . ASP A 1 71 ? -9.914 -0.243 3.656 1.00 87.12 71 ASP A CA 1
ATOM 550 C C . ASP A 1 71 ? -11.413 -0.023 3.452 1.00 87.12 71 ASP A C 1
ATOM 552 O O . ASP A 1 71 ? -12.220 -0.641 4.146 1.00 87.12 71 ASP A O 1
ATOM 556 N N . PHE A 1 72 ? -11.806 0.797 2.476 1.00 88.81 72 PHE A N 1
ATOM 557 C CA . PHE A 1 72 ? -13.212 1.105 2.226 1.00 88.81 72 PHE A CA 1
ATOM 558 C C . PHE A 1 72 ? -13.997 -0.102 1.703 1.00 88.81 72 PHE A C 1
ATOM 560 O O . PHE A 1 72 ? -15.074 -0.391 2.215 1.00 88.81 72 PHE A O 1
ATOM 567 N N . GLY A 1 73 ? -13.464 -0.830 0.714 1.00 90.44 73 GLY A N 1
ATOM 568 C CA . GLY A 1 73 ? -14.167 -1.957 0.091 1.00 90.44 73 GLY A CA 1
ATOM 569 C C . GLY A 1 73 ? -14.514 -3.068 1.090 1.00 90.44 73 GLY A C 1
ATOM 570 O O . GLY A 1 73 ? -15.692 -3.408 1.226 1.00 90.44 73 GLY A O 1
ATOM 571 N N . PRO A 1 74 ? -13.531 -3.600 1.842 1.00 91.38 74 PRO A N 1
ATOM 572 C CA . PRO A 1 74 ? -13.791 -4.610 2.864 1.00 91.38 74 PRO A CA 1
ATOM 573 C C . PRO A 1 74 ? -14.721 -4.135 3.986 1.00 91.38 74 PRO A C 1
ATOM 575 O O . PRO A 1 74 ? -15.555 -4.923 4.425 1.00 91.38 74 PRO A O 1
ATOM 578 N N . ARG A 1 75 ? -14.636 -2.866 4.422 1.00 90.56 75 ARG A N 1
ATOM 579 C CA . ARG A 1 75 ? -15.565 -2.309 5.429 1.00 90.56 75 ARG A CA 1
ATOM 580 C C . ARG A 1 75 ? -16.985 -2.169 4.905 1.00 90.56 75 ARG A C 1
ATOM 582 O O . ARG A 1 75 ? -17.935 -2.476 5.614 1.00 90.56 75 ARG A O 1
ATOM 589 N N . LEU A 1 76 ? -17.143 -1.722 3.663 1.00 93.56 76 LEU A N 1
ATOM 590 C CA . LEU A 1 76 ? -18.457 -1.635 3.039 1.00 93.56 76 LEU A CA 1
ATOM 591 C C . LEU A 1 76 ? -19.078 -3.028 2.901 1.00 93.56 76 LEU A C 1
ATOM 593 O O . LEU A 1 76 ? -20.253 -3.213 3.202 1.00 93.56 76 LEU A O 1
ATOM 597 N N . PHE A 1 77 ? -18.285 -4.018 2.492 1.00 94.25 77 PHE A N 1
ATOM 598 C CA . PHE A 1 77 ? -18.747 -5.398 2.406 1.00 94.25 77 PHE A CA 1
ATOM 599 C C . PHE A 1 77 ? -19.143 -5.961 3.776 1.00 94.25 77 PHE A C 1
ATOM 601 O O . PHE A 1 77 ? -20.230 -6.520 3.903 1.00 94.25 77 PHE A O 1
ATOM 608 N N . SER A 1 78 ? -18.317 -5.787 4.814 1.00 93.94 78 SER A N 1
ATOM 609 C CA . SER A 1 78 ? -18.657 -6.267 6.160 1.00 93.94 78 SER A CA 1
ATOM 610 C C . SER A 1 78 ? -19.906 -5.580 6.714 1.00 93.94 78 SER A C 1
ATOM 612 O O . SER A 1 78 ? -20.743 -6.244 7.328 1.00 93.94 78 SER A O 1
ATOM 614 N N . TRP A 1 79 ? -20.093 -4.291 6.421 1.00 94.50 79 TRP A N 1
ATOM 615 C CA . TRP A 1 79 ? -21.323 -3.570 6.742 1.00 94.50 79 TRP A CA 1
ATOM 616 C C . TRP A 1 79 ? -22.553 -4.200 6.070 1.00 94.50 79 TRP A C 1
ATOM 618 O O . TRP A 1 79 ? -23.536 -4.488 6.750 1.00 94.50 79 TRP A O 1
ATOM 628 N N . ILE A 1 80 ? -22.4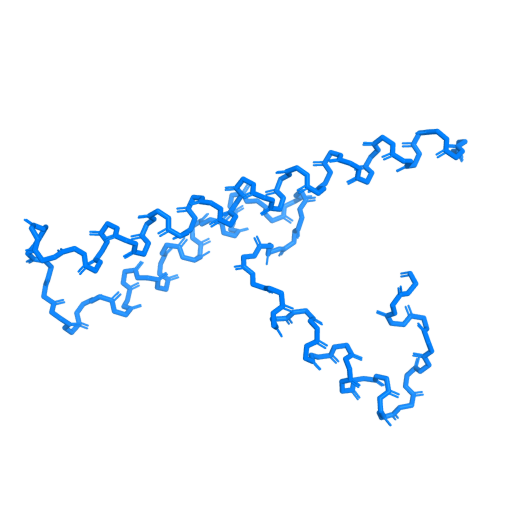79 -4.495 4.765 1.00 95.69 80 ILE A N 1
ATOM 629 C CA . ILE A 1 80 ? -23.567 -5.133 3.999 1.00 95.69 80 ILE A CA 1
ATOM 630 C C . ILE A 1 80 ? -23.895 -6.537 4.532 1.00 95.69 80 ILE A C 1
ATOM 632 O O . ILE A 1 80 ? -25.063 -6.913 4.591 1.00 95.69 80 ILE A O 1
ATOM 636 N N . VAL A 1 81 ? -22.885 -7.309 4.942 1.00 95.62 81 VAL A N 1
ATOM 637 C CA . VAL A 1 81 ? -23.051 -8.679 5.473 1.00 95.62 81 VAL A CA 1
ATOM 638 C C . VAL A 1 81 ? -23.586 -8.691 6.918 1.00 95.62 81 VAL A C 1
ATOM 640 O O . VAL A 1 81 ? -23.894 -9.750 7.457 1.00 95.62 81 VAL A O 1
ATOM 643 N N . GLY A 1 82 ? -23.770 -7.522 7.539 1.00 93.12 82 GLY A N 1
ATOM 644 C CA . GLY A 1 82 ? -24.447 -7.396 8.831 1.00 93.12 82 GLY A CA 1
ATOM 645 C C . GLY A 1 82 ? -23.518 -7.323 10.042 1.00 93.12 82 GLY A C 1
ATOM 646 O O . GLY A 1 82 ? -23.979 -7.536 11.159 1.00 93.12 82 GLY A O 1
ATOM 647 N N . TYR A 1 83 ? -22.237 -6.975 9.862 1.00 91.81 83 TYR A N 1
ATOM 648 C CA . TYR A 1 83 ? -21.303 -6.752 10.981 1.00 91.81 83 TYR A CA 1
ATOM 649 C C . TYR A 1 83 ? -21.600 -5.471 11.791 1.00 91.81 83 TYR A C 1
ATOM 651 O O . TYR A 1 83 ? -20.938 -5.218 12.793 1.00 91.81 83 TYR A O 1
ATOM 659 N N . GLY A 1 84 ? -22.600 -4.677 11.388 1.00 92.38 84 GLY A N 1
ATOM 660 C CA . GLY A 1 84 ? -23.024 -3.464 12.092 1.00 92.38 84 GLY A CA 1
ATOM 661 C C . GLY A 1 84 ? -22.252 -2.205 11.685 1.00 92.38 84 GLY A C 1
ATOM 662 O O . GLY A 1 84 ? -21.309 -2.253 10.898 1.00 92.38 84 GLY A O 1
ATOM 663 N N . GLY A 1 85 ? -22.693 -1.048 12.191 1.00 89.38 85 GLY A N 1
ATOM 664 C CA . GLY A 1 85 ? -22.106 0.264 11.873 1.00 89.38 85 GLY A CA 1
ATOM 665 C C . GLY A 1 85 ? -20.728 0.508 12.496 1.00 89.38 85 GLY A C 1
ATOM 666 O O . GLY A 1 85 ? -19.988 1.365 12.016 1.00 89.38 85 GLY A O 1
ATOM 667 N N . ASP A 1 86 ? -20.355 -0.288 13.499 1.00 90.69 86 ASP A N 1
ATOM 668 C CA . ASP A 1 86 ? -19.087 -0.169 14.228 1.00 90.69 86 ASP A CA 1
ATOM 669 C C . ASP A 1 86 ? -17.856 -0.365 13.331 1.00 90.69 86 ASP A C 1
ATOM 671 O O . ASP A 1 86 ? -16.756 0.051 13.676 1.00 90.69 86 ASP A O 1
ATOM 675 N N . VAL A 1 87 ? -18.027 -0.925 12.129 1.00 88.81 87 VAL A N 1
ATOM 676 C CA . VAL A 1 87 ? -16.956 -1.042 11.129 1.00 88.81 87 VAL A CA 1
ATOM 677 C C . VAL A 1 87 ? -16.435 0.315 10.628 1.00 88.81 87 VAL A C 1
ATOM 679 O O . VAL A 1 87 ? -15.360 0.357 10.025 1.00 88.81 87 VAL A O 1
ATOM 682 N N . PHE A 1 88 ? -17.159 1.412 10.876 1.00 87.69 88 PHE A N 1
ATOM 683 C CA . PHE A 1 88 ? -16.758 2.793 10.568 1.00 87.69 88 PHE A CA 1
ATOM 684 C C . PHE A 1 88 ? -16.567 3.677 11.811 1.00 87.69 88 PHE A C 1
ATOM 686 O O . PHE A 1 88 ? -16.297 4.869 11.653 1.00 87.69 88 PHE A O 1
ATOM 693 N N . SER A 1 89 ? -16.745 3.121 13.014 1.00 80.50 89 SER A N 1
ATOM 694 C CA . SER A 1 89 ? -16.591 3.851 14.276 1.00 80.50 89 SER A CA 1
ATOM 695 C C . SER A 1 89 ? -15.146 3.899 14.764 1.00 80.50 89 SER A C 1
ATOM 697 O O . SER A 1 89 ? -14.316 3.073 14.320 1.00 80.50 89 SER A O 1
#

Solvent-accessible surface area (backbone atoms only — not comparable to full-atom values): 5145 Å² total; per-residue (Å²): 134,58,74,67,61,55,51,54,52,50,56,53,33,51,51,51,29,54,52,48,27,52,53,50,52,51,51,46,50,57,57,67,34,75,89,68,66,60,58,77,87,50,42,65,58,54,50,51,49,48,50,52,53,52,32,65,75,40,32,91,68,51,66,57,45,66,52,71,66,73,56,48,52,59,38,52,50,42,40,74,77,63,71,44,73,65,72,79,106

Mean predicted aligned error: 5.57 Å

Foldseek 3Di:
DDPVVVVVLVVQLVVLLVVLQVQLVVQLCVLPDVVNVDDPVCSVVSSVVSQVVSCVVCCVRHNRRRDPCVLVVVLVVCVVVPVDPVSVD

pLDDT: mean 89.04, std 7.36, range [57.47, 97.44]

Secondary structure (DSSP, 8-state):
--HHHHHHHHHHHHHHHHHHHHHHHHHHHHHH-GGG---TTTHHHHHHHHHHHHHHHHHHHHS--S-HHHHHHHHHHHHHTT--GGGG-

InterPro domains:
  IPR000425 Major intrinsic protein [PF00230] (16-79)
  IPR023271 Aquaporin-like [G3DSA:1.20.1080.10] (6-89)
  IPR023271 Aquaporin-like [SSF81338] (16-88)
  IPR050363 Major Intrinsic Protein/Aquaporin [PTHR43829] (17-89)

Sequence (89 aa):
MNAISQRTVALIVDSFQIIATAVFCFLIAHITDKRNAYPHWLQPLLIGLSFFAVGTAFAYNCGYPCNPARDFGPRLFSWIVGYGGDVFS